Protein AF-A0A7S0TPD7-F1 (afdb_monomer_lite)

Structure (mmCIF, N/CA/C/O backbone):
data_AF-A0A7S0TPD7-F1
#
_entry.id   AF-A0A7S0TPD7-F1
#
loop_
_atom_site.group_PDB
_atom_site.id
_atom_site.type_symbol
_atom_site.label_atom_id
_atom_site.label_alt_id
_atom_site.label_comp_id
_atom_site.label_asym_id
_atom_site.label_entity_id
_atom_site.label_seq_id
_atom_site.pdbx_PDB_ins_code
_atom_site.Cartn_x
_atom_site.Cartn_y
_atom_site.Cartn_z
_atom_site.occupancy
_atom_site.B_iso_or_equiv
_atom_site.auth_seq_id
_atom_site.auth_comp_id
_atom_site.auth_asym_id
_atom_site.auth_atom_id
_atom_site.pdbx_PDB_model_num
ATOM 1 N N . ALA A 1 1 ? -33.651 2.443 -9.527 1.00 36.72 1 ALA A N 1
ATOM 2 C CA . ALA A 1 1 ? -32.478 1.889 -8.825 1.00 36.72 1 ALA A CA 1
ATOM 3 C C . ALA A 1 1 ? -31.611 1.139 -9.834 1.00 36.72 1 ALA A C 1
ATOM 5 O O . ALA A 1 1 ? -31.896 -0.009 -10.142 1.00 36.72 1 ALA A O 1
ATOM 6 N N . ARG A 1 2 ? -30.626 1.809 -10.446 1.00 28.25 2 ARG A N 1
ATOM 7 C CA . ARG A 1 2 ? -29.618 1.129 -11.271 1.00 28.25 2 ARG A CA 1
ATOM 8 C C . ARG A 1 2 ? -28.532 0.641 -10.322 1.00 28.25 2 ARG A C 1
ATOM 10 O O . ARG A 1 2 ? -27.806 1.457 -9.767 1.00 28.25 2 ARG A O 1
ATOM 17 N N . ALA A 1 3 ? -28.476 -0.669 -10.104 1.00 33.88 3 ALA A N 1
ATOM 18 C CA . ALA A 1 3 ? -27.298 -1.302 -9.539 1.00 33.88 3 ALA A CA 1
ATOM 19 C C . ALA A 1 3 ? -26.122 -0.973 -10.466 1.00 33.88 3 ALA A C 1
ATOM 21 O O . ALA A 1 3 ? -26.154 -1.298 -11.653 1.00 33.88 3 ALA A O 1
ATOM 22 N N . ALA A 1 4 ? -25.130 -0.259 -9.944 1.00 38.22 4 ALA A N 1
ATOM 23 C CA . ALA A 1 4 ? -23.871 -0.008 -10.622 1.00 38.22 4 ALA A CA 1
ATOM 24 C C . ALA A 1 4 ? -23.059 -1.315 -10.647 1.00 38.22 4 ALA A C 1
ATOM 26 O O . ALA A 1 4 ? -22.099 -1.480 -9.905 1.00 38.22 4 ALA A O 1
ATOM 27 N N . GLY A 1 5 ? -23.489 -2.270 -11.471 1.00 37.75 5 GLY A N 1
ATOM 28 C CA . GLY A 1 5 ? -22.632 -3.350 -11.940 1.00 37.75 5 GLY A CA 1
ATOM 29 C C . GLY A 1 5 ? -21.646 -2.751 -12.934 1.00 37.75 5 GLY A C 1
ATOM 30 O O . GLY A 1 5 ? -21.980 -2.581 -14.103 1.00 37.75 5 GLY A O 1
ATOM 31 N N . GLY A 1 6 ? -20.474 -2.344 -12.444 1.00 35.56 6 GLY A N 1
ATOM 32 C CA . GLY A 1 6 ? -19.350 -1.963 -13.296 1.00 35.56 6 GLY A CA 1
ATOM 33 C C . GLY A 1 6 ? -18.920 -3.165 -14.135 1.00 35.56 6 GLY A C 1
ATOM 34 O O . GLY A 1 6 ? -18.732 -4.256 -13.605 1.00 35.56 6 GLY A O 1
ATOM 35 N N . ALA A 1 7 ? -18.817 -2.959 -15.441 1.00 39.44 7 ALA A N 1
ATOM 36 C CA . ALA A 1 7 ? -18.676 -3.978 -16.474 1.00 39.44 7 ALA A CA 1
ATOM 37 C C . ALA A 1 7 ? -17.270 -4.610 -16.598 1.00 39.44 7 ALA A C 1
ATOM 39 O O . ALA A 1 7 ? -16.901 -4.992 -17.697 1.00 39.44 7 ALA A O 1
ATOM 40 N N . ASP A 1 8 ? -16.509 -4.759 -15.507 1.00 48.06 8 ASP A N 1
ATOM 41 C CA . ASP A 1 8 ? -15.123 -5.271 -15.541 1.00 48.06 8 ASP A CA 1
ATOM 42 C C . ASP A 1 8 ? -14.817 -6.227 -14.371 1.00 48.06 8 ASP A C 1
ATOM 44 O O . ASP A 1 8 ? -13.754 -6.180 -13.748 1.00 48.06 8 ASP A O 1
ATOM 48 N N . ALA A 1 9 ? -15.765 -7.093 -14.005 1.00 52.81 9 ALA A N 1
ATOM 49 C CA . ALA A 1 9 ? -15.440 -8.197 -13.106 1.00 52.81 9 ALA A CA 1
ATOM 50 C C . ALA A 1 9 ? -14.504 -9.166 -13.848 1.00 52.81 9 ALA A C 1
ATOM 52 O O . ALA A 1 9 ? -14.885 -9.690 -14.896 1.00 52.81 9 ALA A O 1
ATOM 53 N N . LEU A 1 10 ? -13.291 -9.382 -13.316 1.00 54.22 10 LEU A N 1
ATOM 54 C CA . LEU A 1 10 ? -12.352 -10.373 -13.850 1.00 54.22 10 LEU A CA 1
ATOM 55 C C . LEU A 1 10 ? -13.058 -11.727 -14.056 1.00 54.22 10 LEU A C 1
ATOM 57 O O . LEU A 1 10 ? -13.926 -12.084 -13.246 1.00 54.22 10 LEU A O 1
ATOM 61 N N . PRO A 1 11 ? -12.697 -12.487 -15.107 1.00 61.38 11 PRO A N 1
ATOM 62 C CA . PRO A 1 11 ? -13.253 -13.810 -15.348 1.00 61.38 11 PRO A CA 1
ATOM 63 C C . PRO A 1 11 ? -13.171 -14.682 -14.084 1.00 61.38 11 PRO A C 1
ATOM 65 O O . PRO A 1 11 ? -12.195 -14.585 -13.333 1.00 61.38 11 PRO A O 1
ATOM 68 N N . PRO A 1 12 ? -14.163 -15.553 -13.824 1.00 53.50 12 PRO A N 1
ATOM 69 C CA . PRO A 1 12 ? -14.121 -16.442 -12.671 1.00 53.50 12 PRO A CA 1
ATOM 70 C C . PRO A 1 12 ? -12.838 -17.287 -12.694 1.00 53.50 12 PRO A C 1
ATOM 72 O O . PRO A 1 12 ? -12.644 -18.094 -13.599 1.00 53.50 12 PRO A O 1
ATOM 75 N N . GLY A 1 13 ? -11.967 -17.097 -11.699 1.00 65.19 13 GLY A N 1
ATOM 76 C CA . GLY A 1 13 ? -10.689 -17.809 -11.577 1.00 65.19 13 GLY A CA 1
ATOM 77 C C . GLY A 1 13 ? -9.448 -16.984 -11.924 1.00 65.19 13 GLY A C 1
ATOM 78 O O . GLY A 1 13 ? -8.344 -17.420 -11.596 1.00 65.19 13 GLY A O 1
ATOM 79 N N . GLU A 1 14 ? -9.599 -15.794 -12.508 1.00 72.19 14 GLU A N 1
ATOM 80 C CA . GLU A 1 14 ? -8.469 -14.883 -12.684 1.00 72.19 14 GLU A CA 1
ATOM 81 C C . GLU A 1 14 ? -8.175 -14.109 -11.405 1.00 72.19 14 GLU A C 1
ATOM 83 O O . GLU A 1 14 ? -9.064 -13.654 -10.678 1.00 72.19 14 GLU A O 1
ATOM 88 N N . LYS A 1 15 ? -6.882 -13.972 -11.135 1.00 83.38 15 LYS A N 1
ATOM 89 C CA . LYS A 1 15 ? -6.371 -13.237 -9.996 1.00 83.38 15 LYS A CA 1
ATOM 90 C C . LYS A 1 15 ? -5.687 -11.973 -10.502 1.00 83.38 15 LYS A C 1
ATOM 92 O O . LYS A 1 15 ? -5.097 -11.966 -11.579 1.00 83.38 15 LYS A O 1
ATOM 97 N N . CYS A 1 16 ? -5.888 -10.879 -9.777 1.00 88.56 16 CYS A N 1
ATOM 98 C CA . CYS A 1 16 ? -5.402 -9.571 -10.176 1.00 88.56 16 CYS A CA 1
ATOM 99 C C . CYS A 1 16 ? -4.923 -8.808 -8.953 1.00 88.56 16 CYS A C 1
ATOM 101 O O . CYS A 1 16 ? -5.673 -8.634 -7.989 1.00 88.56 16 CYS A O 1
ATOM 103 N N . LEU A 1 17 ? -3.686 -8.325 -9.030 1.00 91.31 17 LEU A N 1
ATOM 104 C CA . LEU A 1 17 ? -3.094 -7.393 -8.085 1.00 91.31 17 LEU A CA 1
ATOM 105 C C . LEU A 1 17 ? -3.335 -5.951 -8.558 1.00 91.31 17 LEU A C 1
ATOM 107 O O . LEU A 1 17 ? -2.914 -5.557 -9.646 1.00 91.31 17 LEU A O 1
ATOM 111 N N . PHE A 1 18 ? -3.962 -5.139 -7.711 1.00 93.19 18 PHE A N 1
ATOM 112 C CA . PHE A 1 18 ? -4.183 -3.715 -7.945 1.00 93.19 18 PHE A CA 1
ATOM 113 C C . PHE A 1 18 ? -3.107 -2.896 -7.234 1.00 93.19 18 PHE A C 1
ATOM 115 O O . PHE A 1 18 ? -3.025 -2.900 -6.006 1.00 93.19 18 PHE A O 1
ATOM 122 N N . LEU A 1 19 ? -2.316 -2.138 -7.996 1.00 92.94 19 LEU A N 1
ATOM 123 C CA . LEU A 1 19 ? -1.291 -1.248 -7.451 1.00 92.94 19 LEU A CA 1
ATOM 124 C C . LEU A 1 19 ? -1.756 0.212 -7.450 1.00 92.94 19 LEU A C 1
ATOM 126 O O . LEU A 1 19 ? -1.931 0.830 -8.500 1.00 92.94 19 LEU A O 1
ATOM 130 N N . LEU A 1 20 ? -1.905 0.789 -6.261 1.00 92.75 20 LEU A N 1
ATOM 131 C CA . LEU A 1 20 ? -2.237 2.195 -6.052 1.00 92.75 20 LEU A CA 1
ATOM 132 C C . LEU A 1 20 ? -0.959 2.995 -5.787 1.00 92.75 20 LEU A C 1
ATOM 134 O O . LEU A 1 20 ? -0.350 2.889 -4.726 1.00 92.75 20 LEU A O 1
ATOM 138 N N . SER A 1 21 ? -0.543 3.836 -6.731 1.00 89.19 21 SER A N 1
ATOM 139 C CA . SER A 1 21 ? 0.657 4.656 -6.542 1.00 89.19 21 SER A CA 1
ATOM 140 C C . SER A 1 21 ? 0.400 5.903 -5.686 1.00 89.19 21 SER A C 1
ATOM 142 O O . SER A 1 21 ? -0.470 6.723 -5.997 1.00 89.19 21 SER A O 1
ATOM 144 N N . ALA A 1 22 ? 1.222 6.099 -4.653 1.00 86.25 22 ALA A N 1
ATOM 145 C CA . ALA A 1 22 ? 1.238 7.296 -3.812 1.00 86.25 22 ALA A CA 1
ATOM 146 C C . ALA A 1 22 ? 2.679 7.791 -3.582 1.00 86.25 22 ALA A C 1
ATOM 148 O O . ALA A 1 22 ? 3.614 6.998 -3.491 1.00 86.25 22 ALA A O 1
ATOM 149 N N . TYR A 1 23 ? 2.875 9.114 -3.516 1.00 78.19 23 TYR A N 1
ATOM 150 C CA . TYR A 1 23 ? 4.214 9.725 -3.441 1.00 78.19 23 TYR A CA 1
ATOM 151 C C . TYR A 1 23 ? 4.554 10.328 -2.067 1.00 78.19 23 TYR A C 1
ATOM 153 O O . TYR A 1 23 ? 5.721 10.335 -1.692 1.00 78.19 23 TYR A O 1
ATOM 161 N N . LYS A 1 24 ? 3.563 10.835 -1.317 1.00 74.69 24 LYS A N 1
ATOM 162 C CA . LYS A 1 24 ? 3.713 11.446 0.021 1.00 74.69 24 LYS A CA 1
ATOM 163 C C . LYS A 1 24 ? 2.429 11.225 0.848 1.00 74.69 24 LYS A C 1
ATOM 165 O O . LYS A 1 24 ? 1.830 10.152 0.776 1.00 74.69 24 LYS A O 1
ATOM 170 N N . ILE A 1 25 ? 2.022 12.222 1.631 1.00 75.31 25 ILE A N 1
ATOM 171 C CA . ILE A 1 25 ? 0.707 12.364 2.266 1.00 75.31 25 ILE A CA 1
ATOM 172 C C . ILE A 1 25 ? -0.277 12.894 1.217 1.00 75.31 25 ILE A C 1
ATOM 174 O O . ILE A 1 25 ? 0.083 13.756 0.411 1.00 75.31 25 ILE A O 1
ATOM 178 N N . GLY A 1 26 ? -1.498 12.377 1.219 1.00 75.25 26 GLY A N 1
ATOM 179 C CA . GLY A 1 26 ? -2.562 12.739 0.294 1.00 75.25 26 GLY A CA 1
ATOM 180 C C . GLY A 1 26 ? -3.168 11.515 -0.394 1.00 75.25 26 GLY A C 1
ATOM 181 O O . GLY A 1 26 ? -2.482 10.534 -0.688 1.00 75.25 26 GLY A O 1
ATOM 182 N N . LYS A 1 27 ? -4.462 11.628 -0.725 1.00 84.31 27 LYS A N 1
ATOM 183 C CA . LYS A 1 27 ? -5.317 10.582 -1.327 1.00 84.31 27 LYS A CA 1
ATOM 184 C C . LYS A 1 27 ? -5.693 9.428 -0.387 1.00 84.31 27 LYS A C 1
ATOM 186 O O . LYS A 1 27 ? -6.267 8.450 -0.854 1.00 84.31 27 LYS A O 1
ATOM 191 N N . GLU A 1 28 ? -5.485 9.550 0.921 1.00 88.94 28 GLU A N 1
ATOM 192 C CA . GLU A 1 28 ? -5.912 8.541 1.904 1.00 88.94 28 GLU A CA 1
ATOM 193 C C . GLU A 1 28 ? -7.423 8.305 1.829 1.00 88.94 28 GLU A C 1
ATOM 195 O O . GLU A 1 28 ? -7.869 7.165 1.816 1.00 88.94 28 GLU A O 1
ATOM 200 N N . LYS A 1 29 ? -8.210 9.370 1.628 1.00 90.12 29 LYS A N 1
ATOM 201 C CA . LYS A 1 29 ? -9.654 9.259 1.372 1.00 90.12 29 LYS A CA 1
ATOM 202 C C . LYS A 1 29 ? -9.988 8.433 0.129 1.00 90.12 29 LYS A C 1
ATOM 204 O O . LYS A 1 29 ? -10.995 7.741 0.124 1.00 90.12 29 LYS A O 1
ATOM 209 N N . VAL A 1 30 ? -9.153 8.480 -0.914 1.00 91.81 30 VAL A N 1
ATOM 210 C CA . VAL A 1 30 ? -9.335 7.638 -2.107 1.00 91.81 30 VAL A CA 1
ATOM 211 C C . VAL A 1 30 ? -9.064 6.178 -1.760 1.00 91.81 30 VAL A C 1
ATOM 213 O O . VAL A 1 30 ? -9.835 5.318 -2.162 1.00 91.81 30 VAL A O 1
ATOM 216 N N . MET A 1 31 ? -8.016 5.891 -0.983 1.00 93.75 31 MET A N 1
ATOM 217 C CA . MET A 1 31 ? -7.709 4.526 -0.532 1.00 93.75 31 MET A CA 1
ATOM 218 C C . MET A 1 31 ? -8.823 3.965 0.362 1.00 93.75 31 MET A C 1
ATOM 220 O O . MET A 1 31 ? -9.259 2.834 0.162 1.00 93.75 31 MET A O 1
ATOM 224 N N . ILE A 1 32 ? -9.332 4.778 1.291 1.00 94.38 32 ILE A N 1
ATOM 225 C CA . ILE A 1 32 ? -10.474 4.438 2.147 1.00 94.38 32 ILE A CA 1
ATOM 226 C C . ILE A 1 32 ? -11.712 4.171 1.290 1.00 94.38 32 ILE A C 1
ATOM 228 O O . ILE A 1 32 ? -12.367 3.151 1.461 1.00 94.38 32 ILE A O 1
ATOM 232 N N . GLU A 1 33 ? -12.018 5.033 0.321 1.00 94.94 33 GLU A N 1
ATOM 233 C CA . GLU A 1 33 ? -13.175 4.840 -0.557 1.00 94.94 33 GLU A CA 1
ATOM 234 C C . GLU A 1 33 ? -13.035 3.588 -1.436 1.00 94.94 33 GLU A C 1
ATOM 236 O O . GLU A 1 33 ? -14.004 2.852 -1.626 1.00 94.94 33 GLU A O 1
ATOM 241 N N . VAL A 1 34 ? -11.827 3.290 -1.928 1.00 93.62 34 VAL A N 1
ATOM 242 C CA . VAL A 1 34 ? -11.530 2.023 -2.614 1.00 93.62 34 VAL A CA 1
ATOM 243 C C . VAL A 1 34 ? -11.805 0.845 -1.682 1.00 93.62 34 VAL A C 1
ATOM 245 O O . VAL A 1 34 ? -12.491 -0.094 -2.086 1.00 93.62 34 VAL A O 1
ATOM 24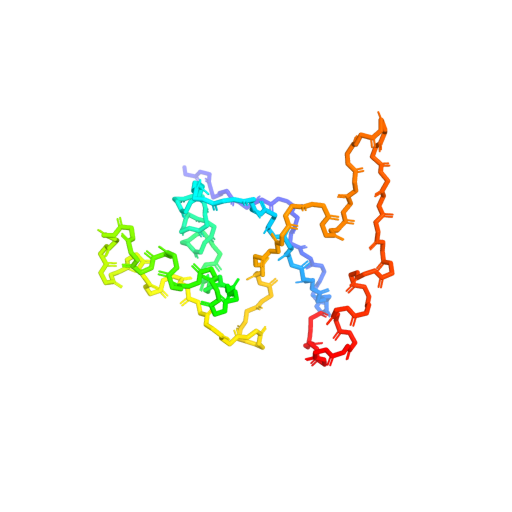8 N N . SER A 1 35 ? -11.347 0.904 -0.430 1.00 94.62 35 SER A N 1
ATOM 249 C CA . SER A 1 35 ? -11.629 -0.136 0.560 1.00 94.62 35 SER A CA 1
ATOM 250 C C . SER A 1 35 ? -13.132 -0.306 0.802 1.00 94.62 35 SER A C 1
ATOM 252 O O . SER A 1 35 ? -13.646 -1.421 0.730 1.00 94.62 35 SER A O 1
ATOM 254 N N . ARG A 1 36 ? -13.870 0.797 0.988 1.00 93.00 36 ARG A N 1
ATOM 255 C CA . ARG A 1 36 ? -15.328 0.794 1.203 1.00 93.00 36 ARG A CA 1
ATOM 256 C C . ARG A 1 36 ? -16.095 0.191 0.030 1.00 93.00 36 ARG A C 1
ATOM 258 O O . ARG A 1 36 ? -17.030 -0.572 0.248 1.00 93.00 36 ARG A O 1
ATOM 265 N N . ARG A 1 37 ? -15.710 0.511 -1.208 1.00 93.50 37 ARG A N 1
ATOM 266 C CA . ARG A 1 37 ? -16.381 -0.002 -2.416 1.00 93.50 37 ARG A CA 1
ATOM 267 C C . ARG A 1 37 ? -16.049 -1.453 -2.718 1.00 93.50 37 ARG A C 1
ATOM 269 O O . ARG A 1 37 ? -16.896 -2.172 -3.235 1.00 93.50 37 ARG A O 1
ATOM 276 N N . THR A 1 38 ? -14.818 -1.868 -2.439 1.00 90.12 38 THR A N 1
ATOM 277 C CA . THR A 1 38 ? -14.357 -3.234 -2.725 1.00 90.12 38 THR A CA 1
ATOM 278 C C . THR A 1 38 ? -14.638 -4.207 -1.584 1.00 90.12 38 THR A C 1
ATOM 280 O O . THR A 1 38 ? -14.573 -5.416 -1.801 1.00 90.12 38 THR A O 1
ATOM 283 N N . GLY A 1 39 ? -14.920 -3.702 -0.378 1.00 91.25 39 GLY A N 1
ATOM 284 C CA . GLY A 1 39 ? -15.052 -4.500 0.841 1.00 91.25 39 GLY A CA 1
ATOM 285 C C . GLY A 1 39 ? -13.735 -5.135 1.304 1.00 91.25 39 GLY A C 1
ATOM 286 O O . GLY A 1 39 ? -13.757 -6.033 2.140 1.00 91.25 39 GLY A O 1
ATOM 287 N N . ARG A 1 40 ? -12.593 -4.712 0.747 1.00 93.56 40 ARG A N 1
ATOM 288 C CA . ARG A 1 40 ? -11.258 -5.252 1.044 1.00 93.56 40 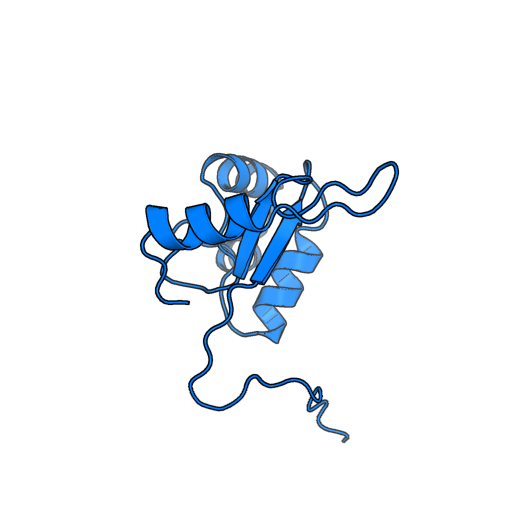ARG A CA 1
ATOM 289 C C . ARG A 1 40 ? -10.389 -4.186 1.692 1.00 93.56 40 ARG A C 1
ATOM 291 O O . ARG A 1 40 ? -10.508 -3.007 1.366 1.00 93.56 40 ARG A O 1
ATOM 298 N N . ARG A 1 41 ? -9.492 -4.586 2.593 1.00 95.88 41 ARG A N 1
ATOM 299 C CA . ARG A 1 41 ? -8.485 -3.671 3.152 1.00 95.88 41 ARG A CA 1
ATOM 300 C C . ARG A 1 41 ? -7.457 -3.286 2.091 1.00 95.88 41 ARG A C 1
ATOM 302 O O . ARG A 1 41 ? -7.334 -3.951 1.065 1.00 95.88 41 ARG A O 1
ATOM 309 N N . VAL A 1 42 ? -6.727 -2.205 2.325 1.00 96.12 42 VAL A N 1
ATOM 310 C CA . VAL A 1 42 ? -5.647 -1.736 1.455 1.00 96.12 42 VAL A CA 1
ATOM 311 C C . VAL A 1 42 ? -4.317 -1.995 2.146 1.00 96.12 42 VAL A C 1
ATOM 313 O O . VAL A 1 42 ? -4.071 -1.481 3.238 1.00 96.12 42 VAL A O 1
ATOM 316 N N . TYR A 1 43 ? -3.457 -2.783 1.511 1.00 96.38 43 TYR A N 1
ATOM 317 C CA . TYR A 1 43 ? -2.113 -3.026 2.006 1.00 96.38 43 TYR A CA 1
ATOM 318 C C . TYR A 1 43 ? -1.256 -1.771 1.846 1.00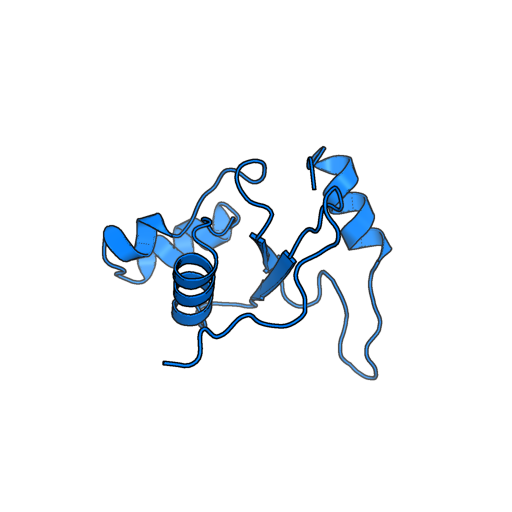 96.38 43 TYR A C 1
ATOM 320 O O . TYR A 1 43 ? -1.196 -1.161 0.772 1.00 96.38 43 TYR A O 1
ATOM 328 N N . VAL A 1 44 ? -0.566 -1.405 2.921 1.00 94.94 44 VAL A N 1
ATOM 329 C CA . VAL A 1 44 ? 0.402 -0.312 2.969 1.00 94.94 44 VAL A CA 1
ATOM 330 C C . VAL A 1 44 ? 1.685 -0.805 3.628 1.00 94.94 44 VAL A C 1
ATOM 332 O O . VAL A 1 44 ? 1.655 -1.607 4.559 1.00 94.94 44 VAL A O 1
ATOM 335 N N . SER A 1 45 ? 2.833 -0.307 3.166 1.00 92.94 45 SER A N 1
ATOM 336 C CA . SER A 1 45 ? 4.110 -0.606 3.816 1.00 92.94 45 SER A CA 1
ATOM 337 C C . SER A 1 45 ? 4.149 -0.058 5.247 1.00 92.94 45 SER A C 1
ATOM 339 O O . SER A 1 45 ? 3.479 0.927 5.558 1.00 92.94 45 SER A O 1
ATOM 341 N N . GLU A 1 46 ? 5.005 -0.626 6.100 1.00 93.00 46 GLU A N 1
ATOM 342 C CA . GLU A 1 46 ? 5.216 -0.134 7.473 1.00 93.00 46 GLU A CA 1
ATOM 343 C C . GLU A 1 46 ? 5.551 1.364 7.521 1.00 93.00 46 GLU A C 1
ATOM 345 O O . GLU A 1 46 ? 5.031 2.106 8.352 1.00 93.00 46 GLU A O 1
ATOM 350 N N . GLU A 1 47 ? 6.384 1.830 6.584 1.00 90.75 47 GLU A N 1
ATOM 351 C CA . GLU A 1 47 ? 6.737 3.245 6.435 1.00 90.75 47 GLU A CA 1
ATOM 352 C C . GLU A 1 47 ? 5.487 4.106 6.186 1.00 90.75 47 GLU A C 1
ATOM 354 O O . GLU A 1 47 ? 5.285 5.125 6.849 1.00 90.75 47 GLU A O 1
ATOM 359 N N . LYS A 1 48 ? 4.615 3.684 5.261 1.00 90.19 48 LYS A N 1
ATOM 360 C CA . LYS A 1 48 ? 3.394 4.422 4.919 1.00 90.19 48 LYS A CA 1
ATOM 361 C C . LYS A 1 48 ? 2.354 4.335 6.035 1.00 90.19 48 LYS A C 1
ATOM 363 O O . LYS A 1 48 ? 1.664 5.323 6.274 1.00 90.19 48 LYS A O 1
ATOM 368 N N . MET A 1 49 ? 2.269 3.208 6.735 1.00 92.56 49 MET A N 1
ATOM 369 C CA . MET A 1 49 ? 1.331 3.032 7.838 1.00 92.56 49 MET A CA 1
ATOM 370 C C . MET A 1 49 ? 1.653 3.963 9.011 1.00 92.56 49 MET A C 1
ATOM 372 O O . MET A 1 49 ? 0.752 4.623 9.517 1.00 92.56 49 MET A O 1
ATOM 376 N N . ARG A 1 50 ? 2.939 4.131 9.355 1.00 92.25 50 ARG A N 1
ATOM 377 C CA . ARG A 1 50 ? 3.374 5.129 10.354 1.00 92.25 50 ARG A CA 1
ATOM 378 C C . ARG A 1 50 ? 2.944 6.542 9.976 1.00 92.25 50 ARG A C 1
ATOM 380 O O . ARG A 1 50 ? 2.489 7.298 10.823 1.00 92.25 50 ARG A O 1
ATOM 387 N N . VAL A 1 51 ? 3.066 6.898 8.695 1.00 91.06 51 VAL A N 1
ATOM 388 C CA . VAL A 1 51 ? 2.602 8.203 8.204 1.00 91.06 51 VAL A CA 1
ATOM 389 C C . VAL A 1 51 ? 1.090 8.335 8.367 1.00 91.06 51 VAL A C 1
ATOM 391 O O . VAL A 1 51 ? 0.648 9.363 8.862 1.00 91.06 51 VAL A O 1
ATOM 394 N N . ILE A 1 52 ? 0.313 7.316 7.983 1.00 91.38 52 ILE A N 1
ATOM 395 C CA . ILE A 1 52 ? -1.156 7.301 8.089 1.00 91.38 52 ILE A CA 1
ATOM 396 C C . ILE A 1 52 ? -1.612 7.460 9.547 1.00 91.38 52 ILE A C 1
ATOM 398 O O . ILE A 1 52 ? -2.519 8.246 9.819 1.00 91.38 52 ILE A O 1
ATOM 402 N N . GLU A 1 53 ? -0.953 6.780 10.485 1.00 91.88 53 GLU A N 1
ATOM 403 C CA . GLU A 1 53 ? -1.231 6.878 11.925 1.00 91.88 53 GLU A CA 1
ATOM 404 C C . GLU A 1 53 ? -1.003 8.300 12.469 1.00 91.88 53 GLU A C 1
ATOM 406 O O . GLU A 1 53 ? -1.708 8.737 13.377 1.00 91.88 53 GLU A O 1
ATOM 411 N N . CYS A 1 54 ? -0.090 9.072 11.872 1.00 92.50 54 CYS A N 1
ATOM 412 C CA . CYS A 1 54 ? 0.139 10.473 12.233 1.00 92.50 54 CYS A CA 1
ATOM 413 C C . CYS A 1 54 ? -0.890 11.460 11.647 1.00 92.50 54 CYS A C 1
ATOM 415 O O . CYS A 1 54 ? -0.850 12.638 12.001 1.00 92.50 54 CYS A O 1
ATOM 417 N N . LEU A 1 55 ? -1.798 11.036 10.757 1.00 89.75 55 LEU A N 1
ATOM 418 C CA . LEU A 1 55 ? -2.744 11.943 10.082 1.00 89.75 55 LEU A CA 1
ATOM 419 C C . LEU A 1 55 ? -4.004 12.260 10.899 1.00 89.75 55 LEU A C 1
ATOM 421 O O . LEU A 1 55 ? -4.851 13.015 10.426 1.00 89.75 55 LEU A O 1
ATOM 425 N N . GLY A 1 56 ? -4.145 11.695 12.101 1.00 90.06 56 GLY A N 1
ATOM 426 C CA . GLY A 1 56 ? -5.319 11.917 12.950 1.00 90.06 56 GLY A CA 1
ATOM 427 C C . GLY A 1 56 ? -6.604 11.296 12.393 1.00 90.06 56 GLY A C 1
ATOM 428 O O . GLY A 1 56 ? -7.687 11.826 12.631 1.00 90.06 56 GLY A O 1
ATOM 429 N N . LEU A 1 57 ? -6.484 10.202 11.632 1.00 91.50 57 LEU A N 1
ATOM 430 C CA . LEU A 1 57 ? -7.631 9.425 11.161 1.00 91.50 57 LEU A CA 1
ATOM 431 C C . LEU A 1 57 ? -8.348 8.744 12.330 1.00 91.50 5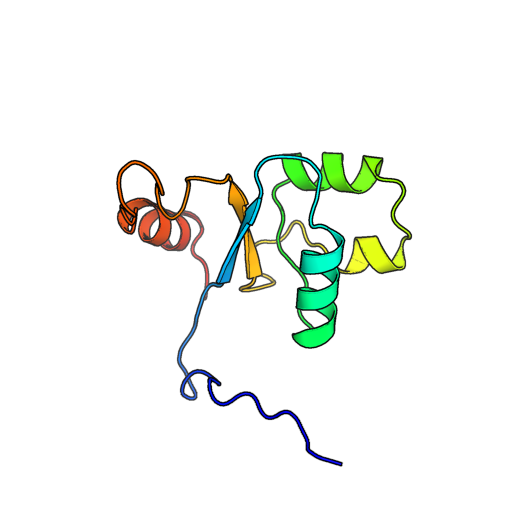7 LEU A C 1
ATOM 433 O O . LEU A 1 57 ? -7.729 8.354 13.323 1.00 91.50 57 LEU A O 1
ATOM 437 N N . SER A 1 58 ? -9.658 8.568 12.192 1.00 94.38 58 SER A N 1
ATOM 438 C CA . SER A 1 58 ? -10.446 7.807 13.160 1.00 94.38 58 SER A CA 1
ATOM 439 C C . SER A 1 58 ? -10.043 6.320 13.175 1.00 94.38 58 SER A C 1
ATOM 441 O O . SER A 1 58 ? -9.530 5.804 12.178 1.00 94.38 58 SER A O 1
ATOM 443 N N . PRO A 1 59 ? -10.308 5.578 14.269 1.00 93.25 59 PRO A N 1
ATOM 444 C CA . PRO A 1 59 ? -10.068 4.132 14.309 1.00 93.25 59 PRO A CA 1
ATOM 445 C C . PRO A 1 59 ? -10.791 3.359 13.194 1.00 93.25 59 PRO A C 1
ATOM 447 O O . PRO A 1 59 ? -10.253 2.384 12.674 1.00 93.25 59 PRO A O 1
ATOM 450 N N . GLU A 1 60 ? -11.985 3.816 12.794 1.00 93.88 60 GLU A N 1
ATOM 451 C CA . GLU A 1 60 ? -12.726 3.270 11.649 1.00 93.88 60 GLU A CA 1
ATOM 452 C C . GLU A 1 60 ? -11.939 3.466 10.346 1.00 93.88 60 GLU A C 1
ATOM 454 O O . GLU A 1 60 ? -11.712 2.511 9.607 1.00 93.88 60 GLU A O 1
ATOM 459 N N . GLU A 1 61 ? -11.443 4.677 10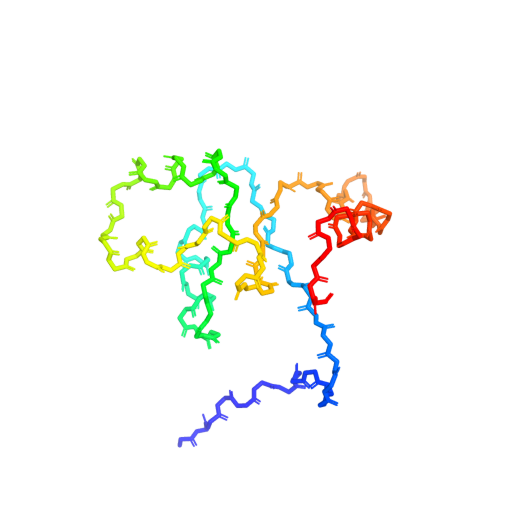.091 1.00 93.94 61 GLU A N 1
ATOM 460 C CA . GLU A 1 61 ? -10.652 4.975 8.895 1.00 93.94 61 GLU A CA 1
ATOM 461 C C . GLU A 1 61 ? -9.336 4.189 8.849 1.00 93.94 61 GLU A C 1
ATOM 463 O O . GLU A 1 61 ? -8.944 3.705 7.787 1.00 93.94 61 GLU A O 1
ATOM 468 N N . LEU A 1 62 ? -8.678 4.010 9.998 1.00 94.44 62 LEU A N 1
ATOM 469 C CA . LEU A 1 62 ? -7.463 3.199 10.113 1.00 94.44 62 LEU A CA 1
ATOM 470 C C . LEU A 1 62 ? -7.721 1.713 9.827 1.00 94.44 62 LEU A C 1
ATOM 472 O O . LEU A 1 62 ? -6.846 1.043 9.279 1.00 94.44 62 LEU A O 1
ATOM 476 N N . SER A 1 63 ? -8.918 1.204 10.134 1.00 95.12 63 SER A N 1
ATOM 477 C CA . SER A 1 63 ? -9.282 -0.201 9.899 1.00 95.12 63 SER A CA 1
ATOM 478 C C . SER A 1 63 ? -9.334 -0.591 8.415 1.00 95.12 63 SER A C 1
ATOM 480 O O . SER A 1 63 ? -9.243 -1.774 8.085 1.00 95.12 63 SER A O 1
ATOM 482 N N . HIS A 1 64 ? -9.413 0.391 7.509 1.00 95.88 64 HIS A N 1
ATOM 483 C CA . HIS A 1 64 ? -9.349 0.161 6.064 1.00 95.88 64 HIS A CA 1
ATOM 484 C C . HIS A 1 64 ? -7.950 -0.212 5.561 1.00 95.88 64 HIS A C 1
ATOM 486 O O . HIS A 1 64 ? -7.821 -0.676 4.426 1.00 95.88 64 HIS A O 1
ATOM 492 N N . PHE A 1 65 ? -6.909 -0.031 6.373 1.00 96.12 65 PHE A N 1
ATOM 493 C CA . PHE A 1 65 ? -5.531 -0.340 6.009 1.00 96.12 65 PHE A CA 1
ATOM 494 C C . PHE A 1 65 ? -5.049 -1.628 6.680 1.00 96.12 65 PHE A C 1
ATOM 496 O O . PHE A 1 65 ? -5.493 -1.998 7.768 1.00 96.12 65 PHE A O 1
ATOM 503 N N . THR A 1 66 ? -4.123 -2.328 6.029 1.00 96.06 66 THR A N 1
ATOM 504 C CA . THR A 1 66 ? -3.471 -3.521 6.579 1.00 96.06 66 THR A CA 1
ATOM 505 C C . THR A 1 66 ? -1.970 -3.496 6.306 1.00 96.06 66 THR A C 1
ATOM 507 O O . THR A 1 66 ? -1.506 -2.905 5.329 1.00 96.06 66 THR A O 1
ATOM 510 N N . ARG A 1 67 ? -1.212 -4.132 7.201 1.00 95.56 67 ARG A N 1
ATOM 511 C CA . ARG A 1 67 ? 0.233 -4.379 7.067 1.00 95.56 67 ARG A CA 1
ATOM 512 C C . ARG A 1 67 ? 0.523 -5.757 6.470 1.00 95.56 67 ARG A C 1
ATOM 514 O O . ARG A 1 67 ? 1.668 -6.048 6.142 1.00 95.56 67 ARG A O 1
ATOM 521 N N . ASP A 1 68 ? -0.501 -6.597 6.324 1.00 94.12 68 ASP A N 1
ATOM 522 C CA . ASP A 1 68 ? -0.380 -7.911 5.706 1.00 94.12 68 ASP A CA 1
ATOM 523 C C . ASP A 1 68 ? -0.661 -7.817 4.201 1.00 94.12 68 ASP A C 1
ATOM 525 O O . ASP A 1 68 ? -1.756 -7.455 3.766 1.00 94.12 68 ASP A O 1
ATOM 529 N N . MET A 1 69 ? 0.352 -8.132 3.397 1.00 93.81 69 MET A N 1
ATOM 530 C CA . MET A 1 69 ? 0.270 -8.090 1.937 1.00 93.81 69 MET A CA 1
ATOM 531 C C . MET A 1 69 ? -0.497 -9.272 1.332 1.00 93.81 69 MET A C 1
ATOM 533 O O . MET A 1 69 ? -0.988 -9.162 0.209 1.00 93.81 69 MET A O 1
ATOM 537 N N . HIS A 1 70 ? -0.623 -10.393 2.046 1.00 92.00 70 HIS A N 1
ATOM 538 C CA . HIS A 1 70 ? -1.320 -11.586 1.547 1.00 92.00 70 HIS A CA 1
ATOM 539 C C . HIS A 1 70 ? -2.832 -11.501 1.738 1.00 92.00 70 HIS A C 1
ATOM 541 O O . HIS A 1 70 ? -3.592 -12.239 1.114 1.00 92.00 70 HIS A O 1
ATOM 547 N N . GLU A 1 71 ? -3.272 -10.592 2.598 1.00 92.06 71 GLU A N 1
ATOM 548 C CA . GLU A 1 71 ? -4.665 -10.453 2.984 1.00 92.06 71 GLU A CA 1
ATOM 549 C C . GLU A 1 71 ? -5.527 -9.792 1.898 1.00 92.06 71 GLU A C 1
ATOM 551 O O . GLU A 1 71 ? -6.735 -10.017 1.806 1.00 92.06 71 GLU A O 1
ATOM 556 N N . THR A 1 72 ? -4.912 -8.955 1.063 1.00 93.38 72 THR A N 1
ATOM 557 C CA . THR A 1 72 ? -5.618 -8.155 0.065 1.00 93.38 72 THR A CA 1
ATOM 558 C C . THR A 1 72 ? -4.828 -8.045 -1.234 1.00 93.38 72 THR A C 1
ATOM 560 O O . THR A 1 72 ? -3.615 -7.869 -1.185 1.00 93.38 72 THR A O 1
ATOM 563 N N . PRO A 1 73 ? -5.493 -8.074 -2.402 1.00 93.25 73 PRO A N 1
ATOM 564 C CA . PRO A 1 73 ? -4.876 -7.770 -3.689 1.00 93.25 73 PRO A CA 1
ATOM 565 C C . PRO A 1 73 ? -4.714 -6.263 -3.946 1.00 93.25 73 PRO A C 1
ATOM 567 O O . PRO A 1 73 ? -4.331 -5.883 -5.046 1.00 93.25 73 PRO A O 1
ATOM 570 N N . ILE A 1 74 ? -5.075 -5.378 -3.010 1.00 95.12 74 ILE A N 1
ATOM 571 C CA . ILE A 1 74 ? -5.012 -3.921 -3.213 1.00 95.12 74 ILE A CA 1
ATOM 572 C C . ILE A 1 74 ? -3.815 -3.367 -2.454 1.00 95.12 74 ILE A C 1
ATOM 574 O O . ILE A 1 74 ? -3.852 -3.267 -1.229 1.00 95.12 74 ILE A O 1
ATOM 578 N N . HIS A 1 75 ? -2.749 -3.021 -3.168 1.00 95.06 75 HIS A N 1
ATOM 579 C CA . HIS A 1 75 ? -1.460 -2.656 -2.580 1.00 95.06 75 HIS A CA 1
ATOM 580 C C . HIS A 1 75 ? -1.077 -1.223 -2.926 1.00 95.06 75 HIS A C 1
ATOM 582 O O . HIS A 1 75 ? -1.178 -0.796 -4.076 1.00 95.06 75 HIS A O 1
ATOM 588 N N . VAL A 1 76 ? -0.585 -0.473 -1.943 1.00 94.31 76 VAL A N 1
ATOM 589 C CA . VAL A 1 76 ? -0.043 0.870 -2.165 1.00 94.31 76 VAL A CA 1
ATOM 590 C C . VAL A 1 76 ? 1.448 0.786 -2.469 1.00 94.31 76 VAL A C 1
ATOM 592 O O . VAL A 1 76 ? 2.229 0.276 -1.668 1.00 94.31 76 VAL A O 1
ATOM 595 N N . CYS A 1 77 ? 1.859 1.345 -3.604 1.00 92.00 77 CYS A N 1
ATOM 596 C CA . CYS A 1 77 ? 3.253 1.384 -4.037 1.00 92.00 77 CYS A CA 1
ATOM 597 C C . CYS A 1 77 ? 3.770 2.824 -4.173 1.00 92.00 77 CYS A C 1
ATOM 599 O O . CYS A 1 77 ? 3.004 3.789 -4.274 1.00 92.00 77 CYS A O 1
ATOM 601 N N . LYS A 1 78 ? 5.099 2.980 -4.177 1.00 89.94 78 LYS A N 1
ATOM 602 C CA . LYS A 1 78 ? 5.739 4.282 -4.412 1.00 89.94 78 LYS A CA 1
ATOM 603 C C . LYS A 1 78 ? 5.459 4.741 -5.847 1.00 89.94 78 LYS A C 1
ATOM 605 O O . LYS A 1 78 ? 5.450 3.941 -6.782 1.00 89.94 78 LYS A O 1
ATOM 610 N N . MET A 1 79 ? 5.237 6.039 -6.036 1.00 88.62 79 MET A N 1
ATOM 611 C CA . MET A 1 79 ? 5.108 6.610 -7.381 1.00 88.62 79 MET A CA 1
ATOM 612 C C . MET A 1 79 ? 6.369 6.315 -8.208 1.00 88.62 79 MET A C 1
ATOM 614 O O . MET A 1 79 ? 7.479 6.431 -7.694 1.00 88.62 79 MET A O 1
ATOM 618 N N . GLY A 1 80 ? 6.200 5.902 -9.466 1.00 88.00 80 GLY A N 1
ATOM 619 C CA . GLY A 1 80 ? 7.313 5.471 -10.322 1.00 88.00 80 GLY A CA 1
ATOM 620 C C . GLY A 1 80 ? 7.640 3.972 -10.256 1.00 88.00 80 GLY A C 1
ATOM 621 O O . GLY A 1 80 ? 8.465 3.502 -11.038 1.00 88.00 80 GLY A O 1
ATOM 622 N N . PHE A 1 81 ? 7.011 3.215 -9.346 1.00 90.94 81 PHE A N 1
ATOM 623 C CA . PHE A 1 81 ? 7.283 1.786 -9.164 1.00 90.94 81 PHE A CA 1
ATOM 624 C C . PHE A 1 81 ? 6.821 0.935 -10.356 1.00 90.94 81 PHE A C 1
ATOM 626 O O . PHE A 1 81 ? 7.613 0.177 -10.915 1.00 90.94 81 PHE A O 1
ATOM 633 N N . ALA A 1 82 ? 5.547 1.081 -10.739 1.00 89.00 82 ALA A N 1
ATOM 634 C CA . ALA A 1 82 ? 4.924 0.299 -11.807 1.00 89.00 82 ALA A CA 1
ATOM 635 C C . ALA A 1 82 ? 5.194 0.873 -13.205 1.00 89.00 82 ALA A C 1
ATOM 637 O O . ALA A 1 82 ? 5.231 0.136 -14.186 1.00 89.00 82 ALA A O 1
ATOM 638 N N . ALA A 1 83 ? 5.379 2.188 -13.306 1.00 89.75 83 ALA A N 1
ATOM 639 C CA . ALA A 1 83 ? 5.700 2.861 -14.553 1.00 89.75 83 ALA A CA 1
ATOM 640 C C . ALA A 1 83 ? 6.327 4.225 -14.274 1.00 89.75 83 ALA A C 1
ATOM 642 O O . ALA A 1 83 ? 6.056 4.844 -13.242 1.00 89.75 83 ALA A O 1
ATOM 643 N N . GLU A 1 84 ? 7.127 4.704 -15.216 1.00 90.25 84 GLU A N 1
ATOM 644 C CA . GLU A 1 84 ? 7.632 6.071 -15.246 1.00 90.25 84 GLU A CA 1
ATOM 645 C C . GLU A 1 84 ? 6.850 6.872 -16.282 1.00 90.25 84 GLU A C 1
ATOM 647 O O . GLU A 1 84 ? 6.621 6.396 -17.387 1.00 90.25 84 GLU A O 1
ATOM 652 N N . THR A 1 85 ? 6.359 8.053 -15.912 1.00 86.38 85 THR A N 1
ATOM 653 C CA . THR A 1 85 ? 5.402 8.788 -16.756 1.00 86.38 85 THR A CA 1
ATOM 654 C C . THR A 1 85 ? 6.079 9.762 -17.721 1.00 86.38 85 THR A C 1
ATOM 656 O O . THR A 1 85 ? 5.466 10.159 -18.707 1.00 86.38 85 THR A O 1
ATOM 659 N N . PHE A 1 86 ? 7.317 10.177 -17.444 1.00 83.19 86 PHE A N 1
ATOM 660 C CA . PHE A 1 86 ? 8.017 11.213 -18.202 1.00 83.19 86 PHE A CA 1
ATOM 661 C C . PHE A 1 86 ? 9.267 10.641 -18.885 1.00 83.19 86 PHE A C 1
ATOM 663 O O . PHE A 1 86 ? 9.994 9.896 -18.234 1.00 83.19 86 PHE A O 1
ATOM 670 N N . PRO A 1 87 ? 9.578 11.007 -20.145 1.00 87.06 87 PRO A N 1
ATOM 671 C CA . PRO A 1 87 ? 8.815 11.875 -21.057 1.00 87.06 87 PRO A CA 1
ATOM 672 C C . PRO A 1 87 ? 7.602 11.190 -21.713 1.00 87.06 87 PRO A C 1
ATOM 674 O O . PRO A 1 87 ? 6.689 11.873 -22.170 1.00 87.06 87 PRO A O 1
ATOM 677 N N . TYR A 1 88 ? 7.566 9.858 -21.716 1.00 90.06 88 TYR A N 1
ATOM 678 C CA . TYR A 1 88 ? 6.431 9.037 -22.140 1.00 90.06 88 TYR A CA 1
ATOM 679 C C . TYR A 1 88 ? 6.198 7.947 -21.097 1.00 90.06 88 TYR A C 1
ATOM 681 O O . TYR A 1 88 ? 7.121 7.607 -20.357 1.00 90.06 88 TYR A O 1
ATOM 689 N N . LEU A 1 89 ? 4.990 7.376 -21.055 1.00 88.38 89 LEU A N 1
ATOM 690 C CA . LEU A 1 89 ? 4.698 6.263 -20.158 1.00 88.38 89 LEU A CA 1
ATOM 691 C C . LEU A 1 89 ? 5.584 5.062 -20.512 1.00 88.38 89 LEU A C 1
ATOM 693 O O . LEU A 1 89 ? 5.431 4.455 -21.569 1.00 88.38 89 LEU A O 1
ATOM 697 N N . GLN A 1 90 ? 6.481 4.717 -19.600 1.00 90.88 90 GLN A N 1
ATOM 698 C CA . GLN A 1 90 ? 7.366 3.566 -19.673 1.00 90.88 90 GLN A CA 1
ATOM 699 C C . GLN A 1 90 ? 6.965 2.573 -18.578 1.00 90.88 90 GLN A C 1
ATOM 701 O O . GLN A 1 90 ? 7.298 2.779 -17.405 1.00 90.88 90 GLN A O 1
ATOM 706 N N . PRO A 1 91 ? 6.221 1.508 -18.925 1.00 90.62 91 PRO A N 1
ATOM 707 C CA . PRO A 1 91 ? 5.864 0.463 -17.977 1.00 90.62 91 PRO A CA 1
ATOM 708 C C . PRO A 1 91 ? 7.105 -0.264 -17.454 1.00 90.62 91 PRO A C 1
ATOM 710 O O . PRO A 1 91 ? 8.016 -0.592 -18.212 1.00 90.62 91 PRO A O 1
ATOM 713 N N . LYS A 1 92 ? 7.120 -0.567 -16.156 1.00 90.19 92 LYS A N 1
ATOM 714 C CA . LYS A 1 92 ? 8.181 -1.326 -15.482 1.00 90.19 92 LYS A CA 1
ATOM 715 C C . LYS A 1 92 ? 7.650 -2.696 -15.057 1.00 90.19 92 LYS A C 1
ATOM 717 O O . LYS A 1 92 ? 7.633 -3.018 -13.871 1.00 90.19 92 LYS A O 1
ATOM 722 N N . PHE A 1 93 ? 7.220 -3.502 -16.032 1.00 89.75 93 PHE A N 1
ATOM 723 C CA . PHE A 1 93 ? 6.626 -4.828 -15.790 1.00 89.75 93 PHE A CA 1
ATOM 724 C C . PHE A 1 93 ? 7.534 -5.751 -14.969 1.00 89.75 93 PHE A C 1
ATOM 726 O O . PHE A 1 93 ? 7.063 -6.422 -14.058 1.00 89.75 93 PHE A O 1
ATOM 733 N N . GLY A 1 94 ? 8.851 -5.698 -15.200 1.00 91.00 94 GLY A N 1
ATOM 734 C CA . GLY A 1 94 ? 9.814 -6.488 -14.428 1.00 91.00 94 GLY A CA 1
ATOM 735 C C . GLY A 1 94 ? 9.751 -6.221 -12.919 1.00 91.00 94 GLY A C 1
ATOM 736 O O . GLY A 1 94 ? 9.850 -7.157 -12.133 1.00 91.00 94 GLY A O 1
ATOM 737 N N . ASN A 1 95 ? 9.493 -4.976 -12.499 1.00 90.81 95 ASN A N 1
ATOM 738 C CA . ASN A 1 95 ? 9.319 -4.654 -11.079 1.00 90.81 95 ASN A CA 1
ATOM 739 C C . ASN A 1 95 ? 8.037 -5.271 -10.517 1.00 90.81 95 ASN A C 1
ATOM 741 O O . ASN A 1 95 ? 8.006 -5.707 -9.371 1.00 90.81 95 ASN A O 1
ATOM 745 N N . THR A 1 96 ? 6.970 -5.273 -11.314 1.00 89.44 96 THR A N 1
ATOM 746 C CA . THR A 1 96 ? 5.654 -5.778 -10.909 1.00 89.44 96 THR A CA 1
ATOM 747 C C . THR A 1 96 ? 5.671 -7.301 -10.792 1.00 89.44 96 THR A C 1
ATOM 749 O O . THR A 1 96 ? 5.189 -7.851 -9.806 1.00 89.44 96 THR A O 1
ATOM 752 N N . GLU A 1 97 ? 6.301 -7.978 -11.749 1.00 90.50 97 GLU A N 1
ATOM 753 C CA . GLU A 1 97 ? 6.498 -9.429 -11.737 1.00 90.50 97 GLU A CA 1
ATOM 754 C C . GLU A 1 97 ? 7.429 -9.884 -10.611 1.00 90.50 97 GLU A C 1
ATOM 756 O O . GLU A 1 97 ? 7.127 -10.862 -9.926 1.00 90.50 97 GLU A O 1
ATOM 761 N N . ALA A 1 98 ? 8.552 -9.185 -10.409 1.00 92.50 98 ALA A N 1
ATOM 762 C CA . ALA A 1 98 ? 9.460 -9.462 -9.299 1.00 92.50 98 ALA A CA 1
ATOM 763 C C . ALA A 1 98 ? 8.736 -9.288 -7.963 1.00 92.50 98 ALA A C 1
ATOM 765 O O . ALA A 1 98 ? 8.816 -10.151 -7.104 1.00 92.50 98 ALA A O 1
ATOM 766 N N . TYR A 1 99 ? 7.925 -8.239 -7.822 1.00 93.19 99 TYR A N 1
ATOM 767 C CA . TYR A 1 99 ? 7.154 -8.008 -6.607 1.00 93.19 99 TYR A CA 1
ATOM 768 C C . TYR A 1 99 ? 6.186 -9.144 -6.274 1.00 93.19 99 TYR A C 1
ATOM 770 O O . TYR A 1 99 ? 6.145 -9.583 -5.127 1.00 93.19 99 TYR A O 1
ATOM 778 N N . ILE A 1 100 ? 5.447 -9.656 -7.259 1.00 92.19 100 ILE A N 1
ATOM 779 C CA . ILE A 1 100 ? 4.549 -10.803 -7.054 1.00 92.19 100 ILE A CA 1
ATOM 780 C C . ILE A 1 100 ? 5.347 -12.049 -6.659 1.00 92.19 100 ILE A C 1
ATOM 782 O O . ILE A 1 100 ? 4.987 -12.743 -5.707 1.00 92.19 100 ILE A O 1
ATOM 786 N N . ARG A 1 101 ? 6.448 -12.309 -7.368 1.00 92.31 101 ARG A N 1
ATOM 787 C CA . ARG A 1 101 ? 7.297 -13.491 -7.185 1.00 92.31 101 ARG A CA 1
ATOM 788 C C . ARG A 1 101 ? 8.009 -13.499 -5.835 1.00 92.31 101 ARG A C 1
ATOM 790 O O . ARG A 1 101 ? 7.893 -14.471 -5.096 1.00 92.31 101 ARG A O 1
ATOM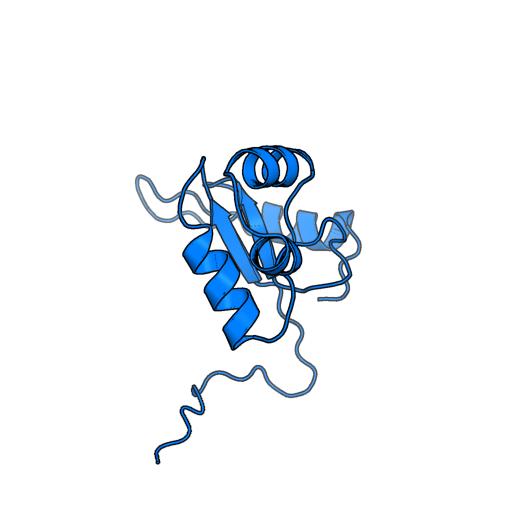 797 N N . ASP A 1 102 ? 8.707 -12.419 -5.512 1.00 94.50 102 ASP A N 1
ATOM 798 C CA . ASP A 1 102 ? 9.560 -12.298 -4.327 1.00 94.50 102 ASP A CA 1
ATOM 799 C C . ASP A 1 102 ? 8.734 -12.332 -3.039 1.00 94.50 102 ASP A C 1
ATOM 801 O O . ASP A 1 102 ? 9.180 -12.858 -2.023 1.00 94.50 102 ASP A O 1
ATOM 805 N N . ASN A 1 103 ? 7.501 -11.824 -3.097 1.00 92.06 103 ASN A N 1
ATOM 806 C CA . ASN A 1 103 ? 6.570 -11.837 -1.974 1.00 92.06 103 ASN A CA 1
ATOM 807 C C . ASN A 1 103 ? 5.609 -13.035 -2.005 1.00 92.06 103 ASN A C 1
ATOM 809 O O . ASN A 1 103 ? 4.729 -13.119 -1.155 1.00 92.06 103 ASN A O 1
ATOM 813 N N . SER A 1 104 ? 5.751 -13.963 -2.963 1.00 92.19 104 SER A N 1
ATOM 814 C CA . SER A 1 104 ? 4.884 -15.147 -3.111 1.00 92.19 104 SER A CA 1
ATOM 815 C C . SER A 1 104 ? 3.390 -14.806 -3.018 1.00 92.19 104 SER A C 1
ATOM 817 O O . SER A 1 104 ? 2.620 -15.466 -2.312 1.00 92.19 104 SER A O 1
ATOM 819 N N . LEU A 1 105 ? 2.984 -13.722 -3.685 1.00 89.56 105 LEU A N 1
ATOM 820 C CA . LEU A 1 105 ? 1.616 -13.227 -3.589 1.00 89.56 105 LEU A CA 1
ATOM 821 C C . LEU A 1 105 ? 0.661 -14.193 -4.293 1.00 89.56 105 LEU A C 1
ATOM 823 O O . LEU A 1 105 ? 0.954 -14.672 -5.388 1.00 89.56 105 LEU A O 1
ATOM 827 N N . PRO A 1 106 ? -0.506 -14.480 -3.695 1.00 84.38 106 PRO A N 1
ATOM 828 C CA . PRO A 1 106 ? -1.428 -15.454 -4.247 1.00 84.38 106 PRO A CA 1
ATOM 829 C C . PRO A 1 106 ? -2.296 -14.871 -5.364 1.00 84.38 106 PRO A C 1
ATOM 831 O O . PRO A 1 106 ? -3.258 -15.554 -5.708 1.00 84.38 106 PRO A O 1
ATOM 834 N N . PHE A 1 107 ? -2.018 -13.659 -5.869 1.00 82.69 107 PHE A N 1
ATOM 835 C CA . PHE A 1 107 ? -2.864 -12.864 -6.769 1.00 82.69 107 PHE A CA 1
ATOM 836 C C . PHE A 1 107 ? -2.270 -12.676 -8.163 1.00 82.69 107 PHE A C 1
ATOM 838 O O . PHE A 1 107 ? -1.037 -12.803 -8.302 1.00 82.69 107 PHE A O 1
#

Secondary structure (DSSP, 8-state):
------S-PPPTT----EEEEE-SS--HHHHHHHHHHHTS-EE--HHHHHHHHTTT--HHHHHTEES-SSS-SEEEEETTSSEE-SSS-EE-HHHHHHHHHHTT---

Foldseek 3Di:
DDDPPPPDDDDVPDDAAAEAEDAADDCLVVLLVVCVVVVFAEEEDPVVLVVVVVPPDDPSSNVSYDPDPQRDSHYYDYPCQQFDPPPHTGGPVVSVVCVCVVSVHPD

Radius of gyration: 15.04 Å; chains: 1; bounding box: 42×30×36 Å

Sequence (107 aa):
ARAAGGADALPPGEKCLFLLSAYKIGKEKVMIEVSRRTGRRVYVSEEKMRVIECLGLSPEELSHFTRDMHETPIHVCKMGFAAETFPYLQPKFGNTEAYIRDNSLPF

pLDDT: mean 85.17, std 16.06, range [28.25, 96.38]

Organism: Hemiselmis andersenii (NCBI:txid464988)